Protein AF-A0A1Q8ARY2-F1 (afdb_monomer_lite)

Sequence (164 aa):
MALVIEGGSDVDHRIEMFEGSRIELAAIRGAQRVDGVRVIGRSQSLVLRPDAESYAFRYRVVQPPGRDHRCPIWLPAVPTDGRSKAVRLEVDLPAATTPGASMPAFTWTGARGAATLGHLPAVVLVPYTPEGDARAWGIDAMMDAFAIAVFVGATVVWTWRARR

Foldseek 3Di:
DKKKKFDDAWWKWKWFADVVKDKAWDDKFQWDFPDDFDDDPRITITIIGGNDRMMMTDMDMDDDPPCPQKDKDIDTPDDLPVPDDWIKIKDADDPQKDWDAWVVGFDDDGRMTIDTGSHDDRIIMIGMDGHPDDDDDDPVVVVVVVVVVVVVVVVVVVVVVVVD

Structure (mmCIF, N/CA/C/O backbone):
data_AF-A0A1Q8ARY2-F1
#
_entry.id   AF-A0A1Q8ARY2-F1
#
loop_
_atom_site.group_PDB
_atom_site.id
_atom_site.type_symbol
_atom_site.label_atom_id
_atom_site.label_alt_id
_atom_site.label_comp_id
_atom_site.label_asym_id
_atom_site.label_entity_id
_atom_site.label_seq_id
_atom_site.pdbx_PDB_ins_code
_atom_site.Cartn_x
_atom_site.Cartn_y
_atom_site.Cartn_z
_atom_site.occupancy
_atom_site.B_iso_or_equiv
_atom_site.auth_seq_id
_atom_site.auth_comp_id
_atom_site.auth_asym_id
_atom_site.auth_atom_id
_atom_site.pdbx_PDB_model_num
ATOM 1 N N . MET A 1 1 ? 4.802 -7.062 2.478 1.00 56.12 1 MET A N 1
ATOM 2 C CA . MET A 1 1 ? 4.733 -5.714 3.083 1.00 56.12 1 MET A CA 1
ATOM 3 C C . MET A 1 1 ? 3.852 -5.752 4.318 1.00 56.12 1 MET A C 1
ATOM 5 O O . MET A 1 1 ? 3.035 -6.666 4.405 1.00 56.12 1 MET A O 1
ATOM 9 N N . ALA A 1 2 ? 4.003 -4.801 5.240 1.00 57.44 2 ALA A N 1
ATOM 10 C CA . ALA A 1 2 ? 3.089 -4.567 6.359 1.00 57.44 2 ALA A CA 1
ATOM 11 C C . ALA A 1 2 ? 2.530 -3.135 6.279 1.00 57.44 2 ALA A C 1
ATOM 13 O O . ALA A 1 2 ? 3.242 -2.263 5.794 1.00 57.44 2 ALA A O 1
ATOM 14 N N . LEU A 1 3 ? 1.289 -2.919 6.720 1.00 55.66 3 LEU A N 1
ATOM 15 C CA . LEU A 1 3 ? 0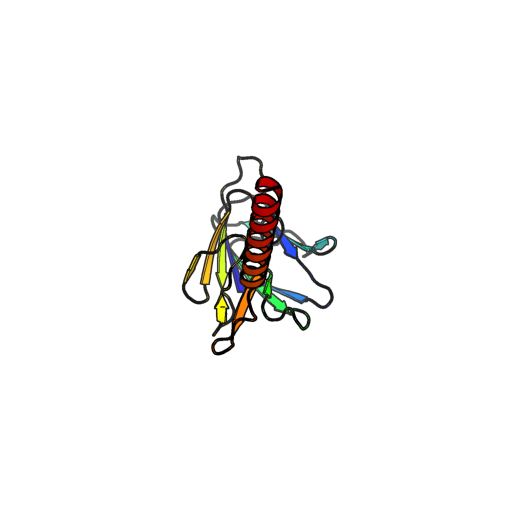.687 -1.601 6.938 1.00 55.66 3 LEU A CA 1
ATOM 16 C C . LEU A 1 3 ? 0.212 -1.501 8.384 1.00 55.66 3 LEU A C 1
ATOM 18 O O . LEU A 1 3 ? -0.442 -2.440 8.826 1.00 55.66 3 LEU A O 1
ATOM 22 N N . VAL A 1 4 ? 0.512 -0.398 9.079 1.00 63.66 4 VAL A N 1
ATOM 23 C CA . VAL A 1 4 ? 0.018 -0.080 10.434 1.00 63.66 4 VAL A CA 1
ATOM 24 C C . VAL A 1 4 ? -0.916 1.130 10.374 1.00 63.66 4 VAL A C 1
ATOM 26 O O . VAL A 1 4 ? -0.591 2.060 9.645 1.00 63.66 4 VAL A O 1
ATOM 29 N N . ILE A 1 5 ? -2.042 1.118 11.098 1.00 58.03 5 ILE A N 1
ATOM 30 C CA . ILE A 1 5 ? -3.042 2.206 11.155 1.00 58.03 5 ILE A CA 1
ATOM 31 C C . ILE A 1 5 ? -3.500 2.435 12.599 1.00 58.03 5 ILE A C 1
ATOM 33 O O . ILE A 1 5 ? -3.729 1.468 13.322 1.00 58.03 5 ILE A O 1
ATOM 37 N N . GLU A 1 6 ? -3.681 3.702 12.990 1.00 52.16 6 GLU A N 1
ATOM 38 C CA . GLU A 1 6 ? -4.098 4.141 14.330 1.00 52.16 6 GLU A CA 1
ATOM 39 C C . GLU A 1 6 ? -5.490 4.812 14.339 1.00 52.16 6 GLU A C 1
ATOM 41 O O . GLU A 1 6 ? -5.710 5.788 13.625 1.00 52.16 6 GLU A O 1
ATOM 46 N N . GLY A 1 7 ? -6.407 4.312 15.183 1.00 51.91 7 GLY A N 1
ATOM 47 C CA . GLY A 1 7 ? -7.724 4.889 15.501 1.00 51.91 7 GLY A CA 1
ATOM 48 C C . GLY A 1 7 ? -8.831 4.732 14.440 1.00 51.91 7 GLY A C 1
ATOM 49 O O . GLY A 1 7 ? -8.809 5.404 13.415 1.00 51.91 7 GLY A O 1
ATOM 50 N N . GLY A 1 8 ? -9.876 3.938 14.722 1.00 53.44 8 GLY A N 1
ATOM 51 C CA . GLY A 1 8 ? -11.106 3.922 13.910 1.00 53.44 8 GLY A CA 1
ATOM 52 C C . GLY A 1 8 ? -12.187 2.931 14.369 1.00 53.44 8 GLY A C 1
ATOM 53 O O . GLY A 1 8 ? -11.880 1.904 14.964 1.00 53.44 8 GLY A O 1
ATOM 54 N N . SER A 1 9 ? -13.456 3.236 14.071 1.00 68.06 9 SER A N 1
ATOM 55 C CA . SER A 1 9 ? -14.498 2.227 13.792 1.00 68.06 9 SER A CA 1
ATOM 56 C C . SER A 1 9 ? -14.215 1.557 12.438 1.00 68.06 9 SER A C 1
ATOM 58 O O . SER A 1 9 ? -13.320 2.030 11.748 1.00 68.06 9 SER A O 1
ATOM 60 N N . ASP A 1 10 ? -14.941 0.496 12.053 1.00 73.31 10 ASP A N 1
ATOM 61 C CA . ASP A 1 10 ? -14.744 -0.275 10.804 1.00 73.31 10 ASP A CA 1
ATOM 62 C C . ASP A 1 10 ? -14.127 0.543 9.660 1.00 73.31 10 ASP A C 1
ATOM 64 O O . ASP A 1 10 ? -14.752 1.449 9.107 1.00 73.31 10 ASP A O 1
ATOM 68 N N . VAL A 1 11 ? -12.878 0.225 9.328 1.00 77.69 11 VAL A N 1
ATOM 69 C CA . VAL A 1 11 ? -12.074 0.950 8.349 1.00 77.69 11 VAL A CA 1
ATOM 70 C C . VAL A 1 11 ? -12.066 0.151 7.054 1.00 77.69 11 VAL A C 1
ATOM 72 O O . VAL A 1 11 ? -11.499 -0.943 6.982 1.00 77.69 11 VAL A O 1
ATOM 75 N N . ASP A 1 12 ? -12.699 0.692 6.017 1.00 83.06 12 ASP A N 1
ATOM 76 C CA . ASP A 1 12 ? -12.560 0.171 4.659 1.00 83.06 12 ASP A CA 1
ATOM 77 C C . ASP A 1 12 ? -11.175 0.532 4.129 1.00 83.06 12 ASP A C 1
ATOM 79 O O . ASP A 1 12 ? -10.769 1.682 4.205 1.00 83.06 12 ASP A O 1
ATOM 83 N N . HIS A 1 13 ? -10.448 -0.436 3.591 1.00 84.69 13 HIS A N 1
ATOM 84 C CA . HIS A 1 13 ? -9.166 -0.226 2.939 1.00 84.69 13 HIS A CA 1
ATOM 85 C C . HIS A 1 13 ? -9.313 -0.475 1.458 1.00 84.69 13 HIS A C 1
ATOM 87 O O . HIS A 1 13 ? -9.923 -1.463 1.059 1.00 84.69 13 HIS A O 1
ATOM 93 N N . ARG A 1 14 ? -8.688 0.369 0.644 1.00 86.69 14 ARG A N 1
ATOM 94 C CA . ARG A 1 14 ? -8.685 0.278 -0.807 1.00 86.69 14 ARG A CA 1
ATOM 95 C C . ARG A 1 14 ? -7.284 0.093 -1.344 1.00 86.69 14 ARG A C 1
ATOM 97 O O . ARG A 1 14 ? -6.347 0.752 -0.910 1.00 86.69 14 ARG A O 1
ATOM 104 N N . ILE A 1 15 ? -7.158 -0.810 -2.302 1.00 85.81 15 ILE A N 1
ATOM 105 C CA . ILE A 1 15 ? -5.941 -1.008 -3.084 1.00 85.81 15 ILE A CA 1
ATOM 106 C C . ILE A 1 15 ? -6.324 -1.144 -4.551 1.00 85.81 15 ILE A C 1
ATOM 108 O O . ILE A 1 15 ? -7.348 -1.751 -4.875 1.00 85.81 15 ILE A O 1
ATOM 112 N N . GLU A 1 16 ? -5.528 -0.570 -5.444 1.00 84.69 16 GLU A N 1
ATOM 113 C CA . GLU A 1 16 ? -5.759 -0.715 -6.879 1.00 84.69 16 GLU A CA 1
ATOM 114 C C . GLU A 1 16 ? -5.260 -2.070 -7.389 1.00 84.69 16 GLU A C 1
ATOM 116 O O . GLU A 1 16 ? -4.165 -2.527 -7.057 1.00 84.69 16 GLU A O 1
ATOM 121 N N . MET A 1 17 ? -6.086 -2.685 -8.229 1.00 83.38 17 MET A N 1
ATOM 122 C CA . MET A 1 17 ? -5.819 -3.907 -8.967 1.00 83.38 17 MET A CA 1
ATOM 123 C C . MET A 1 17 ? -5.644 -3.585 -10.446 1.00 83.38 17 MET A C 1
ATOM 125 O O . MET A 1 17 ? -6.493 -2.954 -11.080 1.00 83.38 17 MET A O 1
ATOM 129 N N . PHE A 1 18 ? -4.566 -4.104 -11.018 1.00 80.25 18 PHE A N 1
ATOM 130 C CA . PHE A 1 18 ? -4.374 -4.154 -12.462 1.00 80.25 18 PHE A CA 1
ATOM 131 C C . PHE A 1 18 ? -4.764 -5.527 -12.992 1.00 80.25 18 PHE A C 1
ATOM 133 O O . PHE A 1 18 ? -4.769 -6.522 -12.261 1.00 80.25 18 PHE A O 1
ATOM 140 N N . GLU A 1 19 ? -5.081 -5.583 -14.277 1.00 81.19 19 GLU A N 1
ATOM 141 C CA . GLU A 1 19 ? -5.281 -6.853 -14.961 1.00 81.19 19 GLU A CA 1
ATOM 142 C C . GLU A 1 19 ? -4.027 -7.729 -14.802 1.00 81.19 19 GLU A C 1
ATOM 144 O O . GLU A 1 19 ? -2.901 -7.244 -14.913 1.00 81.19 19 GLU A O 1
ATOM 149 N N . GLY A 1 20 ? -4.224 -8.997 -14.435 1.00 80.94 20 GLY A N 1
ATOM 150 C CA . GLY A 1 20 ? -3.133 -9.925 -14.123 1.00 80.94 20 GLY A CA 1
ATOM 151 C C . GLY A 1 20 ? -2.461 -9.734 -12.755 1.00 80.94 20 GLY A C 1
ATOM 152 O O . GLY A 1 20 ? -1.599 -10.535 -12.403 1.00 80.94 20 GLY A O 1
ATOM 153 N N . SER A 1 21 ? -2.849 -8.729 -11.958 1.00 84.44 21 SER A N 1
ATOM 154 C CA . SER A 1 21 ? -2.338 -8.589 -10.589 1.00 84.44 21 SER A CA 1
ATOM 155 C C . SER A 1 21 ? -3.053 -9.519 -9.608 1.00 84.44 21 SER A C 1
ATOM 157 O O . SER A 1 21 ? -4.242 -9.816 -9.745 1.00 84.44 21 SER A O 1
ATOM 159 N N . ARG A 1 22 ? -2.327 -9.963 -8.580 1.00 87.06 22 ARG A N 1
ATOM 160 C CA . ARG A 1 22 ? -2.864 -10.779 -7.486 1.00 87.06 22 ARG A CA 1
ATOM 161 C C . ARG A 1 22 ? -2.413 -10.212 -6.151 1.00 87.06 22 ARG A C 1
ATOM 163 O O . ARG A 1 22 ? -1.228 -9.948 -5.963 1.00 87.06 22 ARG A O 1
ATOM 170 N N . ILE A 1 23 ? -3.350 -10.045 -5.223 1.00 86.88 23 ILE A N 1
ATOM 171 C CA . ILE A 1 23 ? -3.081 -9.546 -3.872 1.00 86.88 23 ILE A CA 1
ATOM 172 C C . ILE A 1 23 ? -3.568 -10.581 -2.870 1.00 86.88 23 ILE A C 1
ATOM 174 O O . ILE A 1 23 ? -4.706 -11.040 -2.940 1.00 86.88 23 ILE A O 1
ATOM 178 N N . GLU A 1 24 ? -2.690 -10.954 -1.947 1.00 87.06 24 GLU A N 1
ATOM 179 C CA . GLU A 1 24 ? -2.959 -11.965 -0.932 1.00 87.06 24 GLU A CA 1
ATOM 180 C C . GLU A 1 24 ? -2.700 -11.390 0.450 1.00 87.06 24 GLU A C 1
ATOM 182 O O . GLU A 1 24 ? -1.591 -10.948 0.761 1.00 87.06 24 GLU A O 1
ATOM 187 N N . LEU A 1 25 ? -3.728 -11.406 1.293 1.00 86.19 25 LEU A N 1
ATOM 188 C CA . LEU A 1 25 ? -3.601 -11.042 2.694 1.00 86.19 25 LEU A CA 1
ATOM 189 C C . LEU A 1 25 ? -2.936 -12.195 3.455 1.00 86.19 25 LEU A C 1
ATOM 191 O O . LEU A 1 25 ? -3.425 -13.320 3.429 1.00 86.19 25 LEU A O 1
ATOM 195 N N . ALA A 1 26 ? -1.824 -11.911 4.125 1.00 86.50 26 ALA A N 1
ATOM 196 C CA . ALA A 1 26 ? -0.993 -12.905 4.799 1.00 86.50 26 ALA A CA 1
ATOM 197 C C . ALA A 1 26 ? -1.225 -12.953 6.316 1.00 86.50 26 ALA A C 1
ATOM 199 O O . ALA A 1 26 ? -1.187 -14.027 6.906 1.00 86.50 26 ALA A O 1
ATOM 200 N N . ALA A 1 27 ? -1.431 -11.802 6.965 1.00 87.06 27 ALA A N 1
ATOM 201 C CA . ALA A 1 27 ? -1.690 -11.734 8.405 1.00 87.06 27 ALA A CA 1
ATOM 202 C C . ALA A 1 27 ? -2.389 -10.425 8.785 1.00 87.06 27 ALA A C 1
ATOM 204 O O . ALA A 1 27 ? -2.145 -9.404 8.149 1.00 87.06 27 ALA A O 1
ATOM 205 N N . ILE A 1 28 ? -3.181 -10.441 9.858 1.00 88.69 28 ILE A N 1
ATOM 206 C CA . ILE A 1 28 ? -3.714 -9.247 10.531 1.00 88.69 28 ILE A CA 1
ATOM 207 C C . ILE A 1 28 ? -3.352 -9.346 12.021 1.00 88.69 28 ILE A C 1
ATOM 209 O O . ILE A 1 28 ? -3.337 -10.438 12.587 1.00 88.69 28 ILE A O 1
ATOM 213 N N . ARG A 1 29 ? -3.037 -8.217 12.654 1.00 88.81 29 ARG A N 1
ATOM 214 C CA . ARG A 1 29 ? -2.757 -8.073 14.086 1.00 88.81 29 ARG A CA 1
ATOM 215 C C . ARG A 1 29 ? -3.450 -6.814 14.603 1.00 88.81 29 ARG A C 1
ATOM 217 O O . ARG A 1 29 ? -3.279 -5.760 14.009 1.00 88.81 29 ARG A O 1
ATOM 224 N N . GLY A 1 30 ? -4.164 -6.908 15.724 1.00 85.38 30 GLY A N 1
ATOM 225 C CA . GLY A 1 30 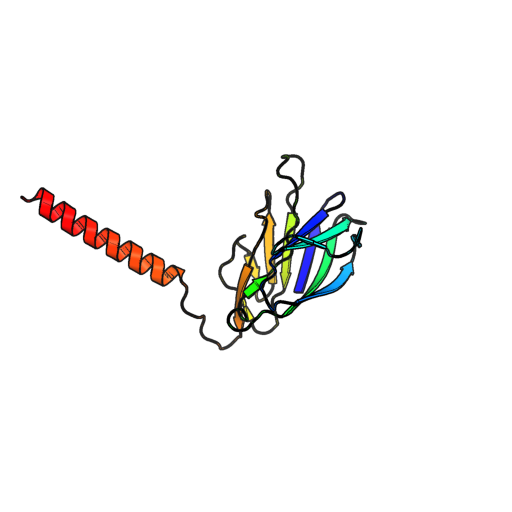? -4.827 -5.755 16.356 1.00 85.38 30 GLY A CA 1
ATOM 226 C C . GLY A 1 30 ? -6.127 -5.306 15.678 1.00 85.38 30 GLY A C 1
ATOM 227 O O . GLY A 1 30 ? -6.654 -4.256 16.025 1.00 85.38 30 GLY A O 1
ATOM 228 N N . ALA A 1 31 ? -6.639 -6.077 14.715 1.00 87.25 31 ALA A N 1
ATOM 229 C CA . ALA A 1 31 ? -7.926 -5.844 14.071 1.00 87.25 31 ALA A CA 1
ATOM 230 C C . ALA A 1 31 ? -8.568 -7.165 13.633 1.00 87.25 31 ALA A C 1
ATOM 232 O O . ALA A 1 31 ? -7.866 -8.128 13.307 1.00 87.25 31 ALA A O 1
ATOM 233 N N . GLN A 1 32 ? -9.894 -7.176 13.539 1.00 87.69 32 GLN A N 1
ATOM 234 C CA . GLN A 1 32 ? -10.668 -8.255 12.939 1.00 87.69 32 GLN A CA 1
ATOM 235 C C . GLN A 1 32 ? -11.105 -7.883 11.534 1.00 87.69 32 GLN A C 1
ATOM 237 O O . GLN A 1 32 ? -11.476 -6.749 11.240 1.00 87.69 32 GLN A O 1
ATOM 242 N N . ARG A 1 33 ? -11.095 -8.869 10.644 1.00 87.69 33 ARG A N 1
ATOM 243 C CA . ARG A 1 33 ? -11.686 -8.714 9.321 1.00 87.69 33 ARG A CA 1
ATOM 244 C C . ARG A 1 33 ? -13.204 -8.819 9.450 1.00 87.69 33 ARG A C 1
ATOM 246 O O . ARG A 1 33 ? -13.697 -9.840 9.914 1.00 87.69 33 ARG A O 1
ATOM 253 N N . VAL A 1 34 ? -13.917 -7.777 9.023 1.00 83.94 34 VAL A N 1
ATOM 254 C CA . VAL A 1 34 ? -15.385 -7.711 9.131 1.00 83.94 34 VAL A CA 1
ATOM 255 C C . VAL A 1 34 ? -16.057 -8.603 8.087 1.00 83.94 34 VAL A C 1
ATOM 257 O O . VAL A 1 34 ? -17.037 -9.264 8.397 1.00 83.94 34 VAL A O 1
ATOM 260 N N . ASP A 1 35 ? -15.497 -8.664 6.873 1.00 80.44 35 ASP A N 1
ATOM 261 C CA . ASP A 1 35 ? -16.089 -9.353 5.720 1.00 80.44 35 ASP A CA 1
ATOM 262 C C . ASP A 1 35 ? -15.038 -9.881 4.736 1.00 80.44 35 ASP A C 1
ATOM 264 O O . ASP A 1 35 ? -13.845 -9.615 4.866 1.00 80.44 35 ASP A O 1
ATOM 268 N N . GLY A 1 36 ? -15.480 -10.618 3.710 1.00 82.00 36 GLY A N 1
ATOM 269 C CA . GLY A 1 36 ? -14.720 -10.910 2.486 1.00 82.00 36 GLY A CA 1
ATOM 270 C C . GLY A 1 36 ? -13.920 -9.729 1.925 1.00 82.00 36 GLY A C 1
ATOM 271 O O . GLY A 1 36 ? -14.389 -8.595 1.955 1.00 82.00 36 GLY A O 1
ATOM 272 N N . VAL A 1 37 ? -12.747 -9.995 1.331 1.00 84.50 37 VAL A N 1
ATOM 273 C CA . VAL A 1 37 ? -12.137 -9.014 0.417 1.00 84.50 37 VAL A CA 1
ATOM 274 C C . VAL A 1 37 ? -13.054 -8.898 -0.798 1.00 84.50 37 VAL A C 1
ATOM 276 O O . VAL A 1 37 ? -13.328 -9.899 -1.460 1.00 84.50 37 VAL A O 1
ATOM 279 N N . ARG A 1 38 ? -13.550 -7.692 -1.077 1.00 87.06 38 ARG A N 1
ATOM 280 C CA . ARG A 1 38 ? -14.494 -7.432 -2.174 1.00 87.06 38 ARG A CA 1
ATOM 281 C C . ARG A 1 38 ? -13.786 -6.743 -3.327 1.00 87.06 38 ARG A C 1
ATOM 283 O O . ARG A 1 38 ? -12.977 -5.852 -3.101 1.00 87.06 38 ARG A O 1
ATOM 290 N N . VAL A 1 39 ? -14.120 -7.106 -4.559 1.00 84.56 39 VAL A N 1
ATOM 291 C CA . VAL A 1 39 ? -13.653 -6.386 -5.752 1.00 84.56 39 VAL A CA 1
ATOM 292 C C . VAL A 1 39 ? -14.683 -5.317 -6.107 1.00 84.56 39 VAL A C 1
ATOM 294 O O . VAL A 1 39 ? -15.866 -5.619 -6.234 1.00 84.56 39 VAL A O 1
ATOM 297 N N . ILE A 1 40 ? -14.243 -4.069 -6.256 1.00 80.50 40 ILE A N 1
ATOM 298 C CA . ILE A 1 40 ? -15.075 -2.932 -6.662 1.00 80.50 40 ILE A CA 1
ATOM 299 C C . ILE A 1 40 ? -14.390 -2.235 -7.835 1.00 80.50 40 ILE A C 1
ATOM 301 O O . ILE A 1 40 ? -13.423 -1.487 -7.658 1.00 80.50 40 ILE A O 1
ATOM 305 N N . GLY A 1 41 ? -14.880 -2.500 -9.047 1.00 84.06 41 GLY A N 1
ATOM 306 C CA . GLY A 1 41 ? -14.254 -2.024 -10.279 1.00 84.06 41 GLY A CA 1
ATOM 307 C C . GLY A 1 41 ? -12.797 -2.485 -10.369 1.00 84.06 41 GLY A C 1
ATOM 308 O O . GLY A 1 41 ? -12.520 -3.680 -10.354 1.00 84.06 41 GLY A O 1
ATOM 309 N N . ARG A 1 42 ? -11.867 -1.526 -10.417 1.00 82.69 42 ARG A N 1
ATOM 310 C CA . ARG A 1 42 ? -10.411 -1.764 -10.448 1.00 82.69 42 ARG A CA 1
ATOM 311 C C . ARG A 1 42 ? -9.759 -1.776 -9.061 1.00 82.69 42 ARG A C 1
ATOM 313 O O . ARG A 1 42 ? -8.547 -1.666 -8.964 1.00 82.69 42 ARG A O 1
ATOM 320 N N . SER A 1 43 ? -10.530 -1.852 -7.980 1.00 83.50 43 SER A N 1
ATOM 321 C CA . SER A 1 43 ? -10.000 -1.842 -6.611 1.00 83.50 43 SER A CA 1
ATOM 322 C C . SER A 1 43 ? -10.431 -3.075 -5.828 1.00 83.50 43 SER A C 1
ATOM 324 O O . SER A 1 43 ? -11.476 -3.661 -6.113 1.00 83.50 43 SER A O 1
ATOM 326 N N . GLN A 1 44 ? -9.654 -3.455 -4.817 1.00 87.75 44 GLN A N 1
ATOM 327 C CA . GLN A 1 44 ? -10.128 -4.330 -3.748 1.00 87.75 44 GLN A CA 1
ATOM 328 C C . GLN A 1 44 ? -10.468 -3.512 -2.503 1.00 87.75 44 GLN A C 1
ATOM 330 O O . GLN A 1 44 ? -9.851 -2.485 -2.238 1.00 87.75 44 GLN A O 1
ATOM 335 N N . SER A 1 45 ? -11.464 -3.987 -1.761 1.00 87.69 45 SER A N 1
ATOM 336 C CA . SER A 1 45 ? -11.946 -3.462 -0.487 1.00 87.69 45 SER A CA 1
ATOM 337 C C . SER A 1 45 ? -11.702 -4.491 0.605 1.00 87.69 45 SER A C 1
ATOM 339 O O . SER A 1 45 ? -12.124 -5.644 0.473 1.00 87.69 45 SER A O 1
ATOM 341 N N . LEU A 1 46 ? -11.035 -4.072 1.675 1.00 88.94 46 LEU A N 1
ATOM 342 C CA . LEU A 1 46 ? -10.801 -4.860 2.879 1.00 88.94 46 LEU A CA 1
ATOM 343 C C . LEU A 1 46 ? -11.285 -4.053 4.081 1.00 88.94 46 LEU A C 1
ATOM 345 O O . LEU A 1 46 ? -10.680 -3.051 4.442 1.00 88.94 46 LEU A O 1
ATOM 349 N N . VAL A 1 47 ? -12.359 -4.507 4.721 1.00 87.75 47 VAL A N 1
ATOM 350 C CA . VAL A 1 47 ? -12.891 -3.840 5.912 1.00 87.75 47 VAL A CA 1
ATOM 351 C C . VAL A 1 47 ? -12.298 -4.481 7.160 1.00 87.75 47 VAL A C 1
ATOM 353 O O . VAL A 1 47 ? -12.477 -5.682 7.393 1.00 87.75 47 VAL A O 1
ATOM 356 N N . LEU A 1 48 ? -11.584 -3.682 7.950 1.00 87.31 48 LEU A N 1
ATOM 357 C CA . LEU A 1 48 ? -10.986 -4.095 9.216 1.00 87.31 48 LEU A CA 1
ATOM 358 C C . LEU A 1 48 ? -11.611 -3.314 10.366 1.00 87.31 48 LEU A C 1
ATOM 360 O O . LEU A 1 48 ? -11.694 -2.091 10.317 1.00 87.31 48 LEU A O 1
ATOM 364 N N . ARG A 1 49 ? -12.013 -4.024 11.415 1.00 85.75 49 ARG A N 1
ATOM 365 C CA . ARG A 1 49 ? -12.445 -3.462 12.690 1.00 85.75 49 ARG A CA 1
ATOM 366 C C . ARG A 1 49 ? -11.261 -3.479 13.653 1.00 85.75 49 ARG A C 1
ATOM 368 O O . ARG A 1 49 ? -10.810 -4.572 13.988 1.00 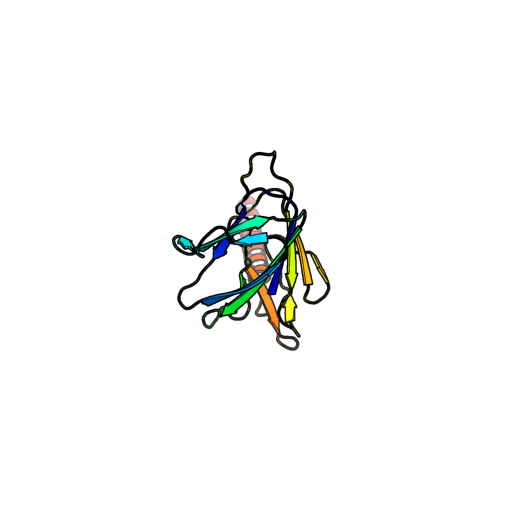85.75 49 ARG A O 1
ATOM 375 N N . PRO A 1 50 ? -10.728 -2.324 14.070 1.00 83.38 50 PRO A N 1
ATOM 376 C CA . PRO A 1 50 ? -9.643 -2.279 15.044 1.00 83.38 50 PRO A CA 1
ATOM 377 C C . PRO A 1 50 ? -10.096 -2.822 16.405 1.00 83.38 50 PRO A C 1
ATOM 379 O O . PRO A 1 50 ? -11.145 -2.426 16.907 1.00 83.38 50 PRO A O 1
ATOM 382 N N . ASP A 1 51 ? -9.284 -3.688 17.009 1.00 82.75 51 ASP A N 1
ATOM 383 C CA . ASP A 1 51 ? -9.467 -4.175 18.387 1.00 82.75 51 ASP A CA 1
ATOM 384 C C . ASP A 1 51 ? -8.600 -3.385 19.388 1.00 82.75 51 ASP A C 1
ATOM 386 O O . ASP A 1 51 ? -8.702 -3.566 20.600 1.00 82.75 51 ASP A O 1
ATOM 390 N N . ALA A 1 52 ? -7.705 -2.538 18.877 1.00 74.88 52 ALA A N 1
ATOM 391 C CA . ALA A 1 52 ? -6.739 -1.750 19.630 1.00 74.88 52 ALA A CA 1
ATOM 392 C C . ALA A 1 52 ? -6.561 -0.358 19.001 1.00 74.88 52 ALA A C 1
ATOM 394 O O . ALA A 1 52 ? -7.068 -0.079 17.913 1.00 74.88 52 ALA A O 1
ATOM 395 N N . GLU A 1 53 ? -5.807 0.517 19.677 1.00 72.25 53 GLU A N 1
ATOM 396 C CA . GLU A 1 53 ? -5.499 1.860 19.165 1.00 72.25 53 GLU A CA 1
ATOM 397 C C . GLU A 1 53 ? -4.741 1.830 17.840 1.00 72.25 53 GLU A C 1
ATOM 399 O O . GLU A 1 53 ? -4.939 2.726 17.026 1.00 72.25 53 GLU A O 1
ATOM 404 N N . SER A 1 54 ? -3.928 0.795 17.609 1.00 73.75 54 SER A N 1
ATOM 405 C CA . SER A 1 54 ? -3.258 0.531 16.339 1.00 73.75 54 SER A CA 1
ATOM 406 C C . SER A 1 54 ? -3.459 -0.912 15.888 1.00 73.75 54 SER A C 1
ATOM 408 O O . SER A 1 54 ? -3.572 -1.832 16.701 1.00 73.75 54 SER A O 1
ATOM 410 N N . TYR A 1 55 ? -3.458 -1.129 14.578 1.00 80.62 55 TYR A N 1
ATOM 411 C CA . TYR A 1 55 ? -3.455 -2.462 13.986 1.00 80.62 55 TYR A CA 1
ATOM 412 C C . TYR A 1 55 ? -2.503 -2.529 12.811 1.00 80.62 55 TYR A C 1
ATOM 414 O O . TYR A 1 55 ? -2.191 -1.515 12.197 1.00 80.62 55 TYR A O 1
ATOM 422 N N . ALA A 1 56 ? -2.057 -3.741 12.495 1.00 81.88 56 ALA A N 1
ATOM 423 C CA . ALA A 1 56 ? -1.174 -4.007 11.382 1.00 81.88 56 ALA A CA 1
ATOM 424 C C . ALA A 1 56 ? -1.677 -5.165 10.525 1.00 81.88 56 ALA A C 1
ATOM 426 O O . ALA A 1 56 ? -2.170 -6.161 11.051 1.00 81.88 56 ALA A O 1
ATOM 427 N N . PHE A 1 57 ? -1.475 -5.110 9.213 1.00 84.38 57 PHE A N 1
ATOM 428 C CA . PHE A 1 57 ? -1.692 -6.270 8.353 1.00 84.38 57 PHE A CA 1
ATOM 429 C C . PHE A 1 57 ? -0.602 -6.426 7.304 1.00 84.38 57 PHE A C 1
ATOM 431 O O . PHE A 1 57 ? -0.008 -5.460 6.833 1.00 84.38 57 PHE A O 1
ATOM 438 N N . ARG A 1 58 ? -0.317 -7.681 6.956 1.00 84.75 58 ARG A N 1
ATOM 439 C CA . ARG A 1 58 ? 0.682 -8.071 5.966 1.00 84.75 58 ARG A CA 1
ATOM 440 C C . ARG A 1 58 ? 0.017 -8.619 4.728 1.00 84.75 58 ARG A C 1
ATOM 442 O O . ARG A 1 58 ? -0.927 -9.395 4.828 1.00 84.75 58 ARG A O 1
ATOM 449 N N . TYR A 1 59 ? 0.564 -8.272 3.575 1.00 86.69 59 TYR A N 1
ATOM 450 C CA . TYR A 1 59 ? 0.080 -8.743 2.286 1.00 86.69 59 TYR A CA 1
ATOM 451 C C . TYR A 1 59 ? 1.229 -8.959 1.299 1.00 86.69 59 TYR A C 1
ATOM 453 O O . TYR A 1 59 ? 2.341 -8.428 1.457 1.00 86.69 59 TYR A O 1
ATOM 461 N N . ARG A 1 60 ? 0.940 -9.781 0.292 1.00 86.00 60 ARG A N 1
ATOM 462 C CA . ARG A 1 60 ? 1.776 -10.058 -0.872 1.00 86.00 60 ARG A CA 1
ATOM 463 C C . ARG A 1 60 ? 1.069 -9.534 -2.114 1.00 86.00 60 ARG A C 1
ATOM 465 O O . ARG A 1 60 ? -0.148 -9.647 -2.225 1.00 86.00 60 ARG A O 1
ATOM 472 N N . VAL A 1 61 ? 1.846 -8.982 -3.035 1.00 85.19 61 VAL A N 1
ATOM 473 C CA . VAL A 1 61 ? 1.365 -8.487 -4.322 1.00 85.19 61 VAL A CA 1
ATOM 474 C C . VAL A 1 61 ? 2.187 -9.146 -5.416 1.00 85.19 61 VAL A C 1
ATOM 476 O O . VAL A 1 61 ? 3.411 -9.186 -5.327 1.00 85.19 61 VAL A O 1
ATOM 479 N N . VAL A 1 62 ? 1.509 -9.641 -6.441 1.00 86.75 62 VAL A N 1
ATOM 480 C CA . VAL A 1 62 ? 2.096 -10.016 -7.725 1.00 86.75 62 VAL A CA 1
ATOM 481 C C . VAL A 1 62 ? 1.608 -8.986 -8.735 1.00 86.75 62 VAL A C 1
ATOM 483 O O . VAL A 1 62 ? 0.397 -8.825 -8.907 1.00 86.75 62 VAL A O 1
ATOM 486 N N . GLN A 1 63 ? 2.536 -8.244 -9.336 1.00 82.00 63 GLN A N 1
ATOM 487 C CA . GLN A 1 63 ? 2.242 -7.278 -10.395 1.00 82.00 63 GLN A CA 1
ATOM 488 C C . GLN A 1 63 ? 2.398 -7.938 -11.771 1.00 82.00 63 GLN A C 1
ATOM 490 O O . GLN A 1 63 ? 3.160 -8.897 -11.902 1.00 82.00 63 GLN A O 1
ATOM 495 N N . PRO A 1 64 ? 1.668 -7.459 -12.791 1.00 83.69 64 PRO A N 1
ATOM 496 C CA . PRO A 1 64 ? 1.910 -7.868 -14.165 1.00 83.69 64 PRO A CA 1
ATOM 497 C C . PRO A 1 64 ? 3.263 -7.327 -14.673 1.00 83.69 64 PRO A C 1
ATOM 499 O O . PRO A 1 64 ? 3.736 -6.300 -14.166 1.00 83.69 64 PRO A O 1
ATOM 502 N N . PRO A 1 65 ? 3.838 -7.950 -15.721 1.00 78.94 65 PRO A N 1
ATOM 503 C CA . PRO A 1 65 ? 5.096 -7.512 -16.319 1.00 78.94 65 PRO A CA 1
ATOM 504 C C . PRO A 1 65 ? 5.102 -6.020 -16.675 1.00 78.94 65 PRO A C 1
ATOM 506 O O . PRO A 1 65 ? 4.113 -5.481 -17.177 1.00 78.94 65 PRO A O 1
ATOM 509 N N . GLY A 1 66 ? 6.224 -5.344 -16.420 1.00 78.56 66 GLY A N 1
ATOM 510 C CA . GLY A 1 66 ? 6.385 -3.907 -16.684 1.00 78.56 66 GLY A CA 1
ATOM 511 C C . GLY A 1 66 ? 5.852 -3.005 -15.565 1.00 78.56 66 GLY A C 1
ATOM 512 O O . GLY A 1 66 ? 5.992 -1.782 -15.631 1.00 78.56 66 GLY A O 1
ATOM 513 N N . ARG A 1 67 ? 5.278 -3.589 -14.505 1.00 75.88 67 ARG A N 1
ATOM 514 C CA . ARG A 1 67 ? 4.910 -2.900 -13.254 1.00 75.88 67 ARG A CA 1
ATOM 515 C C . ARG A 1 67 ? 5.617 -3.474 -12.031 1.00 75.88 67 ARG A C 1
ATOM 517 O O . ARG A 1 67 ? 5.300 -3.103 -10.905 1.00 75.88 67 ARG A O 1
ATOM 524 N N . ASP A 1 68 ? 6.639 -4.285 -12.262 1.00 75.62 68 ASP A N 1
ATOM 525 C CA . ASP A 1 68 ? 7.429 -4.993 -11.248 1.00 75.62 68 ASP A CA 1
ATOM 526 C C . ASP A 1 68 ? 8.223 -4.051 -10.325 1.00 75.62 68 ASP A C 1
ATOM 528 O O . ASP A 1 68 ? 8.760 -4.463 -9.304 1.00 75.62 68 ASP A O 1
ATOM 532 N N . HIS A 1 69 ? 8.268 -2.764 -10.673 1.00 78.56 69 HIS A N 1
ATOM 533 C CA . HIS A 1 69 ? 8.917 -1.674 -9.944 1.00 78.56 69 HIS A CA 1
ATOM 534 C C . HIS A 1 69 ? 7.903 -0.731 -9.279 1.00 78.56 69 HIS A C 1
ATOM 536 O O . HIS A 1 69 ? 8.175 0.460 -9.090 1.00 78.56 69 HIS A O 1
ATOM 542 N N . ARG A 1 70 ? 6.676 -1.202 -9.030 1.00 79.38 70 ARG A N 1
ATOM 543 C CA . ARG A 1 70 ? 5.610 -0.459 -8.349 1.00 79.38 70 ARG A CA 1
ATOM 544 C C . ARG A 1 70 ? 5.008 -1.329 -7.262 1.00 79.38 70 ARG A C 1
ATOM 546 O O . ARG A 1 70 ? 4.640 -2.472 -7.506 1.00 79.38 70 ARG A O 1
ATOM 553 N N . CYS A 1 71 ? 4.847 -0.752 -6.080 1.00 78.75 71 CYS A N 1
ATOM 554 C CA . CYS A 1 71 ? 4.202 -1.422 -4.970 1.00 78.75 71 CYS A CA 1
ATOM 555 C C . CYS A 1 71 ? 2.881 -0.727 -4.628 1.00 78.75 71 CYS A C 1
ATOM 557 O O . CYS A 1 71 ? 2.912 0.425 -4.183 1.00 78.75 71 CYS A O 1
ATOM 559 N N . PRO A 1 72 ? 1.723 -1.372 -4.868 1.00 83.94 72 PRO A N 1
ATOM 560 C CA . PRO A 1 72 ? 0.441 -0.813 -4.472 1.00 83.94 72 PRO A CA 1
ATOM 561 C C . PRO A 1 72 ? 0.272 -0.942 -2.958 1.00 83.94 72 PRO A C 1
ATOM 563 O O . PRO A 1 72 ? 0.683 -1.938 -2.358 1.00 83.94 72 PRO A O 1
ATOM 566 N N . ILE A 1 73 ? -0.342 0.072 -2.356 1.00 83.38 73 ILE A N 1
ATOM 567 C CA . ILE A 1 73 ? -0.546 0.156 -0.912 1.00 83.38 73 ILE A CA 1
ATOM 568 C C . ILE A 1 73 ? -2.041 0.148 -0.614 1.00 83.38 73 ILE A C 1
ATOM 570 O O . ILE A 1 73 ? -2.821 0.809 -1.296 1.00 83.38 73 ILE A O 1
ATOM 574 N N . TRP A 1 74 ? -2.433 -0.603 0.414 1.00 83.44 74 TRP A N 1
ATOM 575 C CA . TRP A 1 74 ? -3.775 -0.512 0.973 1.00 83.44 74 TRP A CA 1
ATOM 576 C C . TRP A 1 74 ? -3.913 0.811 1.718 1.00 83.44 74 TRP A C 1
ATOM 578 O O . TRP A 1 74 ? -3.160 1.078 2.648 1.00 83.44 74 TRP A O 1
ATOM 588 N N . LEU A 1 75 ? -4.875 1.631 1.327 1.00 80.56 75 LEU A N 1
ATOM 589 C CA . LEU A 1 75 ? -5.161 2.895 1.984 1.00 80.56 75 LEU A CA 1
ATOM 590 C C . LEU A 1 75 ? -6.494 2.817 2.693 1.00 80.56 75 LEU A C 1
ATOM 592 O O . LEU A 1 75 ? -7.448 2.319 2.104 1.00 80.56 75 LEU A O 1
ATOM 596 N N . PRO A 1 76 ? -6.612 3.346 3.907 1.00 78.38 76 PRO A N 1
ATOM 597 C CA . PRO A 1 76 ? -7.909 3.446 4.538 1.00 78.38 76 PRO A CA 1
ATOM 598 C C . PRO A 1 76 ? -8.759 4.485 3.785 1.00 78.38 76 PRO A C 1
ATOM 600 O O . PRO A 1 76 ? -8.346 5.615 3.563 1.00 78.38 76 PRO A O 1
ATOM 603 N N . ALA A 1 77 ? -9.958 4.113 3.365 1.00 73.94 77 ALA A N 1
ATOM 604 C CA . ALA A 1 77 ? -10.974 5.005 2.833 1.00 73.94 77 ALA A CA 1
ATOM 605 C C . ALA A 1 77 ? -11.717 5.660 4.006 1.00 73.94 77 ALA A C 1
ATOM 607 O O . ALA A 1 77 ? -12.870 5.342 4.293 1.00 73.94 77 ALA A O 1
ATOM 608 N N . VAL A 1 78 ? -11.024 6.537 4.735 1.00 65.12 78 VAL A N 1
ATOM 609 C CA . VAL A 1 78 ? -11.625 7.282 5.848 1.00 65.12 78 VAL A CA 1
ATOM 610 C C . VAL A 1 78 ? -12.352 8.518 5.301 1.00 65.12 78 VAL A C 1
ATOM 612 O O . VAL A 1 78 ? -11.767 9.237 4.485 1.00 65.12 78 VAL A O 1
ATOM 615 N N . PRO A 1 79 ? -13.604 8.795 5.712 1.00 54.59 79 PRO A N 1
ATOM 616 C CA . PRO A 1 79 ? -14.323 9.991 5.286 1.00 54.59 79 PRO A CA 1
ATOM 617 C C . PRO A 1 79 ? -13.582 11.278 5.666 1.00 54.59 79 PRO A C 1
ATOM 619 O O . PRO A 1 79 ? -13.106 11.432 6.789 1.00 54.59 79 PRO A O 1
ATOM 622 N N . THR A 1 80 ? -13.543 12.250 4.754 1.00 53.44 80 THR A N 1
ATOM 623 C CA . THR A 1 80 ? -13.088 13.622 5.030 1.00 53.44 80 THR A CA 1
ATOM 624 C C . THR A 1 80 ? -14.176 14.408 5.762 1.00 53.44 80 THR A C 1
ATOM 626 O O . THR A 1 80 ? -14.711 15.384 5.243 1.00 53.44 80 THR A O 1
ATOM 629 N N . ASP A 1 81 ? -14.560 13.947 6.948 1.00 57.12 81 ASP A N 1
ATOM 630 C CA . ASP A 1 81 ? -15.621 14.549 7.765 1.00 57.12 81 ASP A CA 1
ATOM 631 C C . ASP A 1 81 ? -15.090 15.541 8.817 1.00 57.12 81 ASP A C 1
ATOM 633 O O . ASP A 1 81 ? -15.861 16.105 9.593 1.00 57.12 81 ASP A O 1
ATOM 637 N N . GLY A 1 82 ? -13.768 15.748 8.863 1.00 49.16 82 GLY A N 1
ATOM 638 C CA . GLY A 1 82 ? -13.095 16.628 9.824 1.00 49.16 82 GLY A CA 1
ATOM 639 C C . GLY A 1 82 ? -13.133 16.133 11.276 1.00 49.16 82 GLY A C 1
ATOM 640 O O . GLY A 1 82 ? -12.611 16.810 12.158 1.00 49.16 82 GLY A O 1
ATOM 641 N N . ARG A 1 83 ? -13.739 14.967 11.535 1.00 56.28 83 ARG A N 1
ATOM 642 C CA . ARG A 1 83 ? -13.787 14.299 12.847 1.00 56.28 83 ARG A CA 1
ATOM 643 C C . ARG A 1 83 ? -12.839 13.109 12.904 1.00 56.28 83 ARG A C 1
ATOM 645 O O . ARG A 1 83 ? -12.340 12.763 13.974 1.00 56.28 83 ARG A O 1
ATOM 652 N N . SER A 1 84 ? -12.605 12.492 11.754 1.00 59.59 84 SER A N 1
ATOM 653 C CA . SER A 1 84 ? -11.711 11.357 11.597 1.00 59.59 84 SER A CA 1
ATOM 654 C C . SER A 1 84 ? -10.261 11.737 11.906 1.00 59.59 84 SER A C 1
ATOM 656 O O . SER A 1 84 ? -9.767 12.780 11.473 1.00 59.59 84 SER A O 1
ATOM 658 N N . LYS A 1 85 ? -9.576 10.895 12.690 1.00 62.78 85 LYS A N 1
ATOM 659 C CA . LYS A 1 85 ? -8.174 11.107 13.073 1.00 62.78 85 LYS A CA 1
ATOM 660 C C . LYS A 1 85 ? -7.261 10.942 11.859 1.00 62.78 85 LYS A C 1
ATOM 662 O O . LYS A 1 85 ? -7.546 10.152 10.961 1.00 62.78 85 LYS A O 1
ATOM 667 N N . ALA A 1 86 ? -6.148 11.676 11.856 1.00 67.62 86 ALA A N 1
ATOM 668 C CA . ALA A 1 86 ? -5.101 11.467 10.867 1.00 67.62 86 ALA A CA 1
ATOM 669 C C . ALA A 1 86 ? -4.589 10.025 10.961 1.00 67.62 86 ALA A C 1
ATOM 671 O O . ALA A 1 86 ? -4.319 9.535 12.057 1.00 67.62 86 ALA A O 1
ATOM 672 N N . VAL A 1 87 ? -4.435 9.366 9.816 1.00 72.38 87 VAL A N 1
ATOM 673 C CA . VAL A 1 87 ? -3.914 8.004 9.774 1.00 72.38 87 VAL A CA 1
ATOM 674 C C . VAL A 1 87 ? -2.421 8.042 9.513 1.00 72.38 87 VAL A C 1
ATOM 676 O O . VAL A 1 87 ? -1.969 8.547 8.484 1.00 72.38 87 VAL A O 1
ATOM 679 N N . ARG A 1 88 ? -1.650 7.464 10.430 1.00 78.31 88 ARG A N 1
ATOM 680 C CA . ARG A 1 88 ? -0.252 7.123 10.188 1.00 78.31 88 ARG A CA 1
ATOM 681 C C . ARG A 1 88 ? -0.193 5.815 9.407 1.00 78.31 88 ARG A C 1
ATOM 683 O O . ARG A 1 88 ? -0.798 4.838 9.825 1.00 78.31 88 ARG A O 1
ATOM 690 N N . LEU A 1 89 ? 0.527 5.819 8.292 1.00 79.38 89 LEU A N 1
ATOM 691 C CA . LEU A 1 89 ? 0.840 4.656 7.473 1.00 79.38 89 LEU A CA 1
ATOM 692 C C . LEU A 1 89 ? 2.332 4.366 7.573 1.00 79.38 89 LEU A C 1
ATOM 694 O O . LEU A 1 89 ? 3.159 5.269 7.444 1.00 79.38 89 LEU A O 1
ATOM 698 N N . GLU A 1 90 ? 2.672 3.093 7.716 1.00 84.56 90 GLU A N 1
ATOM 699 C CA . GLU A 1 90 ? 4.047 2.611 7.617 1.00 84.56 90 GLU A CA 1
ATOM 700 C C . GLU A 1 90 ? 4.110 1.472 6.611 1.00 84.56 90 GLU A C 1
ATOM 702 O O . GLU A 1 90 ? 3.246 0.600 6.624 1.00 84.56 90 GLU A O 1
ATOM 707 N N . VAL A 1 91 ? 5.107 1.491 5.731 1.00 83.44 91 VAL A N 1
ATOM 708 C CA . VAL A 1 91 ? 5.269 0.515 4.655 1.00 83.44 91 VAL A CA 1
ATOM 709 C C . VAL A 1 91 ? 6.699 -0.005 4.617 1.00 83.44 91 VAL A C 1
ATOM 711 O O . VAL A 1 91 ? 7.650 0.767 4.677 1.00 83.44 91 VAL A O 1
ATOM 714 N N . ASP A 1 92 ? 6.843 -1.319 4.468 1.00 85.56 92 ASP A N 1
ATOM 715 C CA . ASP A 1 92 ? 8.130 -1.979 4.235 1.00 85.56 92 ASP A CA 1
ATOM 716 C C . ASP A 1 92 ? 8.202 -2.474 2.785 1.00 85.56 92 ASP A C 1
ATOM 718 O O . ASP A 1 92 ? 7.406 -3.336 2.381 1.00 85.56 92 ASP A O 1
ATOM 722 N N . LEU A 1 93 ? 9.153 -1.942 2.012 1.00 83.75 93 LEU A N 1
ATOM 723 C CA . LEU A 1 93 ? 9.491 -2.432 0.675 1.00 83.75 93 LEU A CA 1
ATOM 724 C C . LEU A 1 93 ? 10.242 -3.776 0.743 1.00 83.75 93 LEU A C 1
ATOM 726 O O . LEU A 1 93 ? 10.769 -4.144 1.799 1.00 83.75 93 LEU A O 1
ATOM 730 N N . PRO A 1 94 ? 10.297 -4.541 -0.366 1.00 80.62 94 PRO A N 1
ATOM 731 C CA . PRO A 1 94 ? 11.147 -5.725 -0.454 1.00 80.62 94 PRO A CA 1
ATOM 732 C C . PRO A 1 94 ? 12.611 -5.428 -0.089 1.00 80.62 94 PRO A C 1
ATOM 734 O O . PRO A 1 94 ? 13.098 -4.311 -0.273 1.00 80.62 94 PRO A O 1
ATOM 737 N N . ALA A 1 95 ? 13.318 -6.439 0.420 1.00 81.31 95 ALA A N 1
ATOM 738 C CA . ALA A 1 95 ? 14.735 -6.316 0.762 1.00 81.31 95 ALA A CA 1
ATOM 739 C C . ALA A 1 95 ? 15.577 -5.938 -0.468 1.00 81.31 95 ALA A C 1
ATOM 741 O O . ALA A 1 95 ? 15.213 -6.298 -1.586 1.00 81.31 95 ALA A O 1
ATOM 742 N N . ALA A 1 96 ? 16.696 -5.241 -0.237 1.00 83.62 96 ALA A N 1
ATOM 743 C CA . ALA A 1 96 ? 17.592 -4.762 -1.292 1.00 83.62 96 ALA A CA 1
ATOM 744 C C . ALA A 1 96 ? 16.841 -3.949 -2.365 1.00 83.62 96 ALA A C 1
ATOM 746 O O . ALA A 1 96 ? 16.947 -4.216 -3.558 1.00 83.62 96 ALA A O 1
ATOM 747 N N . THR A 1 97 ? 16.022 -2.978 -1.944 1.00 83.81 97 THR A N 1
ATOM 748 C CA . THR A 1 97 ? 15.360 -2.028 -2.849 1.00 83.81 97 THR A CA 1
ATOM 749 C C . THR A 1 97 ? 15.546 -0.597 -2.366 1.00 83.81 97 THR A C 1
ATOM 751 O O . THR A 1 97 ? 15.634 -0.328 -1.168 1.00 83.81 97 THR A O 1
ATOM 754 N N . THR A 1 98 ? 15.588 0.330 -3.319 1.00 83.25 98 THR A N 1
ATOM 755 C CA . THR A 1 98 ? 15.621 1.769 -3.073 1.00 83.25 98 THR A CA 1
ATOM 756 C C . THR A 1 98 ? 14.254 2.373 -3.407 1.00 83.25 98 THR A C 1
ATOM 758 O O . THR A 1 98 ? 13.761 2.178 -4.528 1.00 83.25 98 THR A O 1
ATOM 761 N N . PRO A 1 99 ? 13.619 3.100 -2.470 1.00 82.94 99 PRO A N 1
ATOM 762 C CA . PRO A 1 99 ? 12.338 3.748 -2.710 1.00 82.94 99 PRO A CA 1
ATOM 763 C C . PRO A 1 99 ? 12.462 4.907 -3.703 1.00 82.94 99 PRO A C 1
ATOM 765 O O . PRO A 1 99 ? 13.459 5.628 -3.756 1.00 82.94 99 PRO A O 1
ATOM 768 N N . GLY A 1 100 ? 11.403 5.115 -4.477 1.00 77.81 100 GLY A N 1
ATOM 769 C CA . GLY A 1 100 ? 11.222 6.278 -5.327 1.00 77.81 100 GLY A CA 1
ATOM 770 C C . GLY A 1 100 ? 10.199 7.274 -4.776 1.00 77.81 100 GLY A C 1
ATOM 771 O O . GLY A 1 100 ? 9.551 7.058 -3.751 1.00 77.81 100 GLY A O 1
ATOM 772 N N . ALA A 1 101 ? 10.050 8.387 -5.496 1.00 74.56 101 ALA A N 1
ATOM 773 C CA . ALA A 1 101 ? 9.070 9.420 -5.179 1.00 74.56 101 ALA A CA 1
ATOM 774 C C . ALA A 1 101 ? 7.653 8.840 -5.262 1.00 74.56 101 ALA A C 1
ATOM 776 O O . ALA A 1 101 ? 7.327 8.130 -6.209 1.00 74.56 101 ALA A O 1
ATOM 777 N N . SER A 1 102 ? 6.822 9.124 -4.267 1.00 74.31 102 SER A N 1
ATOM 778 C CA . SER A 1 102 ? 5.469 8.580 -4.155 1.00 74.31 102 SER A CA 1
ATOM 779 C C . SER A 1 102 ? 4.494 9.647 -3.681 1.00 74.31 102 SER A C 1
ATOM 781 O O . SER A 1 102 ? 4.879 10.625 -3.043 1.00 74.31 102 SER A O 1
ATOM 783 N N . MET A 1 103 ? 3.224 9.448 -4.019 1.00 67.62 103 MET A N 1
ATOM 784 C CA . MET A 1 103 ? 2.099 10.141 -3.404 1.00 67.62 103 MET A CA 1
ATOM 785 C C . MET A 1 103 ? 1.353 9.100 -2.567 1.00 67.62 103 MET A C 1
ATOM 787 O O . MET A 1 103 ? 1.019 8.079 -3.161 1.00 67.62 103 MET A O 1
ATOM 791 N N . PRO A 1 104 ? 1.072 9.336 -1.269 1.00 73.12 104 PRO A N 1
ATOM 792 C CA . PRO A 1 104 ? 1.582 10.436 -0.464 1.00 73.12 104 PRO A CA 1
ATOM 793 C C . PRO A 1 104 ? 3.101 10.373 -0.347 1.00 73.12 104 PRO A C 1
ATOM 795 O O . PRO A 1 104 ? 3.710 9.318 -0.526 1.00 73.12 104 PRO A O 1
ATOM 798 N N . ALA A 1 105 ? 3.696 11.516 -0.028 1.00 81.88 105 ALA A N 1
ATOM 799 C CA . ALA A 1 105 ? 5.126 11.608 0.196 1.00 81.88 105 ALA A CA 1
ATOM 800 C C . ALA A 1 105 ? 5.497 10.847 1.476 1.00 81.88 105 ALA A C 1
ATOM 802 O O . ALA A 1 105 ? 5.288 11.334 2.587 1.00 81.88 105 ALA A O 1
ATOM 803 N N . PHE A 1 106 ? 6.035 9.639 1.315 1.00 83.38 106 PHE A N 1
ATOM 804 C CA . PHE A 1 106 ? 6.615 8.883 2.418 1.00 83.38 106 PHE A CA 1
ATOM 805 C C . PHE A 1 106 ? 7.993 9.442 2.775 1.00 83.38 106 PHE A C 1
ATOM 807 O O . PHE A 1 106 ? 8.834 9.687 1.907 1.00 83.38 106 PHE A O 1
ATOM 814 N N . THR A 1 107 ? 8.245 9.598 4.070 1.00 88.44 107 THR A N 1
ATOM 815 C CA . THR A 1 107 ? 9.597 9.754 4.601 1.00 88.44 107 THR A CA 1
ATOM 816 C C . THR A 1 107 ? 10.226 8.372 4.712 1.00 88.44 107 THR A C 1
ATOM 818 O O . THR A 1 107 ? 9.698 7.510 5.415 1.00 88.44 107 THR A O 1
ATOM 821 N N . TRP A 1 108 ? 11.331 8.152 3.999 1.00 85.25 108 TRP A N 1
ATOM 822 C CA . TRP A 1 108 ? 11.987 6.850 3.900 1.00 85.25 108 TRP A CA 1
ATOM 823 C C . TRP A 1 108 ? 13.240 6.760 4.773 1.00 85.25 108 TRP A C 1
ATOM 825 O O . TRP A 1 108 ? 14.104 7.632 4.718 1.00 85.25 108 TRP A O 1
ATOM 835 N N . THR A 1 109 ? 13.370 5.650 5.497 1.00 87.00 109 THR A N 1
ATOM 836 C CA . THR A 1 109 ? 14.586 5.216 6.192 1.00 87.00 109 THR A CA 1
ATOM 837 C C . THR A 1 109 ? 14.946 3.824 5.676 1.00 87.00 109 THR A C 1
ATOM 839 O O . THR A 1 109 ? 14.391 2.814 6.114 1.00 87.00 109 THR A O 1
ATOM 842 N N . GLY A 1 110 ? 15.842 3.765 4.686 1.00 86.50 110 GLY A N 1
ATOM 843 C CA . GLY A 1 110 ? 16.105 2.537 3.932 1.00 86.50 110 GLY A CA 1
ATOM 844 C C . GLY A 1 110 ? 14.859 2.074 3.168 1.00 86.50 110 GLY A C 1
ATOM 845 O O . GLY A 1 110 ? 14.251 2.853 2.438 1.00 86.50 110 GLY A O 1
ATOM 846 N N . ALA A 1 111 ? 14.456 0.817 3.365 1.00 86.94 111 ALA A N 1
ATOM 847 C CA . ALA A 1 111 ? 13.269 0.228 2.736 1.00 86.94 111 ALA A CA 1
ATOM 848 C C . ALA A 1 111 ? 11.948 0.531 3.474 1.00 86.94 111 ALA A C 1
ATOM 850 O O . ALA A 1 111 ? 10.885 0.111 3.014 1.00 86.94 111 ALA A O 1
ATOM 851 N N . ARG A 1 112 ? 11.994 1.232 4.616 1.00 88.12 112 ARG A N 1
ATOM 852 C CA . ARG A 1 112 ? 10.808 1.557 5.416 1.00 88.12 112 ARG A CA 1
ATOM 853 C C . ARG A 1 112 ? 10.368 2.992 5.179 1.00 88.12 112 ARG A C 1
ATOM 855 O O . ARG A 1 112 ? 11.170 3.909 5.329 1.00 88.12 112 ARG A O 1
ATOM 862 N N . GLY A 1 113 ? 9.102 3.181 4.834 1.00 88.56 113 GLY A N 1
ATOM 863 C CA . GLY A 1 113 ? 8.485 4.481 4.595 1.00 88.56 113 GLY A CA 1
ATOM 864 C C . GLY A 1 113 ? 7.400 4.770 5.619 1.00 88.56 113 GLY A C 1
ATOM 865 O O . GLY A 1 113 ? 6.635 3.873 5.969 1.00 88.56 113 GLY A O 1
ATOM 866 N N . ALA A 1 114 ? 7.301 6.016 6.075 1.00 88.44 114 ALA A N 1
ATOM 867 C CA . ALA A 1 114 ? 6.202 6.486 6.916 1.00 88.44 114 ALA A CA 1
ATOM 868 C C . ALA A 1 114 ? 5.529 7.723 6.308 1.00 88.44 114 ALA A C 1
ATOM 870 O O . ALA A 1 114 ? 6.205 8.598 5.769 1.00 88.44 114 ALA A O 1
ATOM 871 N N . ALA A 1 115 ? 4.203 7.796 6.390 1.00 85.38 115 ALA A N 1
ATOM 872 C CA . ALA A 1 115 ? 3.420 8.958 5.974 1.00 85.38 115 ALA A CA 1
ATOM 873 C C . ALA A 1 115 ? 2.230 9.155 6.915 1.00 85.38 115 ALA A C 1
ATOM 875 O O . ALA A 1 115 ? 1.629 8.184 7.365 1.00 85.38 115 ALA A O 1
ATOM 876 N N . THR A 1 116 ? 1.856 10.406 7.175 1.00 81.25 116 THR A N 1
ATOM 877 C CA . THR A 1 116 ? 0.651 10.742 7.945 1.00 81.25 116 THR A CA 1
ATOM 878 C C . THR A 1 116 ? -0.348 11.426 7.029 1.00 81.25 116 THR A C 1
ATOM 880 O O . THR A 1 116 ? -0.012 12.407 6.367 1.00 81.25 116 THR A O 1
ATOM 883 N N . LEU A 1 117 ? -1.577 10.920 6.993 1.00 74.50 117 LEU A N 1
ATOM 884 C CA . LEU A 1 117 ? -2.625 11.389 6.095 1.00 74.50 117 LEU A CA 1
ATOM 885 C C . LEU A 1 117 ? -3.777 11.982 6.894 1.00 74.50 117 LEU A C 1
ATOM 887 O O . LEU A 1 117 ? -4.452 11.277 7.638 1.00 74.50 117 LEU A O 1
ATOM 891 N N . GLY A 1 118 ? -4.002 13.288 6.727 1.00 66.19 118 GLY A N 1
ATOM 892 C CA . GLY A 1 118 ? -5.156 13.979 7.312 1.00 66.19 118 GLY A CA 1
ATOM 893 C C . GLY A 1 118 ? -6.442 13.842 6.487 1.00 66.19 118 GLY A C 1
ATOM 894 O O . GLY A 1 118 ? -7.531 14.022 7.013 1.00 66.19 118 GLY A O 1
ATOM 895 N N . HIS A 1 119 ? -6.318 13.552 5.193 1.00 61.19 119 HIS A N 1
ATOM 896 C CA . HIS A 1 119 ? -7.397 13.321 4.230 1.00 61.19 119 HIS A CA 1
ATOM 897 C C . HIS A 1 119 ? -6.820 12.471 3.093 1.00 61.19 119 HIS A C 1
ATOM 899 O O . HIS A 1 119 ? -5.656 12.648 2.725 1.00 61.19 119 HIS A O 1
ATOM 905 N N . LEU A 1 120 ? -7.585 11.503 2.586 1.00 59.50 120 LEU A N 1
ATOM 906 C CA . LEU A 1 120 ? -7.016 10.405 1.806 1.00 59.50 120 LEU A CA 1
ATOM 907 C C . LEU A 1 120 ? -7.374 10.456 0.313 1.00 59.50 120 LEU A C 1
ATOM 909 O O . LEU A 1 120 ? -8.557 10.462 -0.030 1.00 59.50 120 LEU A O 1
ATOM 913 N N . PRO A 1 121 ? -6.378 10.405 -0.593 1.00 55.38 121 PRO A N 1
ATOM 914 C CA . PRO A 1 121 ? -6.608 9.914 -1.945 1.00 55.38 121 PRO A CA 1
ATOM 915 C C . PRO A 1 121 ? -6.928 8.411 -1.893 1.00 55.38 121 PRO A C 1
ATOM 917 O O . PRO A 1 121 ? -6.388 7.681 -1.068 1.00 55.38 121 PRO A O 1
ATOM 920 N N . ALA A 1 122 ? -7.803 7.932 -2.779 1.00 55.16 122 ALA A N 1
ATOM 921 C CA . ALA A 1 122 ? -8.304 6.553 -2.734 1.00 55.16 122 ALA A CA 1
ATOM 922 C C . ALA A 1 122 ? -7.261 5.477 -3.108 1.00 55.16 122 ALA A C 1
ATOM 924 O O . ALA A 1 122 ? -7.477 4.301 -2.819 1.00 55.16 122 ALA A O 1
ATOM 925 N N . VAL A 1 123 ? -6.161 5.853 -3.776 1.00 62.72 123 VAL A N 1
ATOM 926 C CA . VAL A 1 123 ? -5.154 4.929 -4.326 1.00 62.72 123 VAL A CA 1
ATOM 927 C C . VAL A 1 123 ? -3.764 5.570 -4.345 1.00 62.72 123 VAL A C 1
ATOM 929 O O . VAL A 1 123 ? -3.626 6.757 -4.635 1.00 62.72 123 VAL A O 1
ATOM 932 N N . VAL A 1 124 ? -2.737 4.759 -4.067 1.00 65.88 124 VAL A N 1
ATOM 933 C CA . VAL A 1 124 ? -1.326 5.149 -3.937 1.00 65.88 124 VAL A CA 1
ATOM 934 C C . VAL A 1 124 ? -0.432 4.042 -4.486 1.00 65.88 124 VAL A C 1
ATOM 936 O O . VAL A 1 124 ? -0.639 2.862 -4.186 1.00 65.88 124 VAL A O 1
ATOM 939 N N . LEU A 1 125 ? 0.606 4.428 -5.233 1.00 71.06 125 LEU A N 1
ATOM 940 C CA . LEU A 1 125 ? 1.639 3.518 -5.723 1.00 71.06 125 LEU A CA 1
ATOM 941 C C . LEU A 1 125 ? 3.031 4.064 -5.413 1.00 71.06 125 LEU A C 1
ATOM 943 O O . LEU A 1 125 ? 3.329 5.225 -5.697 1.00 71.06 125 LEU A O 1
ATOM 947 N N . VAL A 1 126 ? 3.901 3.195 -4.897 1.00 75.69 126 VAL A N 1
ATOM 948 C CA . VAL A 1 126 ? 5.301 3.537 -4.630 1.00 75.69 126 VAL A CA 1
ATOM 949 C C . VAL A 1 126 ? 6.199 2.926 -5.703 1.00 75.69 126 VAL A C 1
ATOM 951 O O . VAL A 1 126 ? 6.260 1.698 -5.807 1.00 75.69 126 VAL A O 1
ATOM 954 N N . PRO A 1 127 ? 6.905 3.732 -6.512 1.00 77.94 127 PRO A N 1
ATOM 955 C CA . PRO A 1 127 ? 7.979 3.222 -7.346 1.00 77.94 127 PRO A CA 1
ATOM 956 C C . PRO A 1 127 ? 9.159 2.763 -6.494 1.00 77.94 127 PRO A C 1
ATOM 958 O O . PRO A 1 127 ? 9.500 3.415 -5.513 1.00 77.94 127 PRO A O 1
ATOM 961 N N . TYR A 1 128 ? 9.803 1.670 -6.886 1.00 81.25 128 TYR A N 1
ATOM 962 C CA . TYR A 1 128 ? 11.046 1.207 -6.271 1.00 81.25 128 TYR A CA 1
ATOM 963 C C . TYR A 1 128 ? 11.982 0.610 -7.319 1.00 81.25 128 TYR 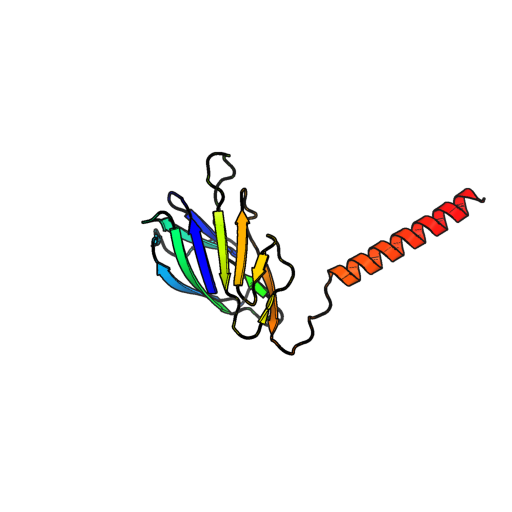A C 1
ATOM 965 O O . TYR A 1 128 ? 11.555 0.241 -8.413 1.00 81.25 128 TYR A O 1
ATOM 973 N N . THR A 1 129 ? 13.262 0.503 -6.985 1.00 84.12 129 THR A N 1
ATOM 974 C CA . THR A 1 129 ? 14.280 -0.117 -7.843 1.00 84.12 129 THR A CA 1
ATOM 975 C C . THR A 1 129 ? 15.116 -1.083 -7.003 1.00 84.12 129 THR A C 1
ATOM 977 O O . THR A 1 129 ? 15.484 -0.702 -5.890 1.00 84.12 129 THR A O 1
ATOM 980 N N . PRO A 1 130 ? 15.374 -2.324 -7.456 1.00 79.62 130 PRO A N 1
ATOM 981 C CA . PRO A 1 130 ? 16.299 -3.225 -6.771 1.00 79.62 130 PRO A CA 1
ATOM 982 C C . PRO A 1 130 ? 17.687 -2.597 -6.588 1.00 79.62 130 PRO A C 1
ATOM 984 O O . PRO A 1 130 ? 18.108 -1.731 -7.352 1.00 79.62 130 PRO A O 1
ATOM 987 N N . GLU A 1 131 ? 18.392 -2.999 -5.540 1.00 78.12 131 GLU A N 1
ATOM 988 C CA . GLU A 1 131 ? 19.743 -2.537 -5.247 1.00 78.12 131 GLU A CA 1
ATOM 989 C C . GLU A 1 131 ? 20.704 -2.955 -6.366 1.00 78.12 131 GLU A C 1
ATOM 991 O O . GLU A 1 131 ? 20.706 -4.104 -6.799 1.00 78.12 131 GLU A O 1
ATOM 996 N N . GLY A 1 132 ? 21.511 -2.005 -6.844 1.00 78.94 132 GLY A N 1
ATOM 997 C CA . GLY A 1 132 ? 22.419 -2.204 -7.978 1.00 78.94 132 GLY A CA 1
ATOM 998 C C . GLY A 1 132 ? 21.812 -1.889 -9.350 1.00 78.94 132 GLY A C 1
ATOM 999 O O . GLY A 1 132 ? 22.572 -1.676 -10.294 1.00 78.94 132 GLY A O 1
ATOM 1000 N N . ASP A 1 133 ? 20.486 -1.764 -9.460 1.00 77.81 133 ASP A N 1
ATOM 1001 C CA . ASP A 1 133 ? 19.827 -1.404 -10.716 1.00 77.81 133 ASP A CA 1
ATOM 1002 C C . ASP A 1 133 ? 19.726 0.118 -10.897 1.00 77.81 133 ASP A C 1
ATOM 1004 O O . ASP A 1 133 ? 19.465 0.886 -9.964 1.00 77.81 133 ASP A O 1
ATOM 1008 N N . ALA A 1 134 ? 19.892 0.576 -12.140 1.00 70.00 134 ALA A N 1
ATOM 1009 C CA . ALA A 1 134 ? 19.662 1.972 -12.486 1.00 70.00 134 ALA A CA 1
ATOM 1010 C C . ALA A 1 134 ? 18.161 2.288 -12.420 1.00 70.00 134 ALA A C 1
ATOM 1012 O O . ALA A 1 134 ? 17.332 1.609 -13.029 1.00 70.00 134 ALA A O 1
ATOM 1013 N N . ARG A 1 135 ? 17.800 3.369 -11.721 1.00 66.00 135 ARG A N 1
ATOM 1014 C CA . ARG A 1 135 ? 16.420 3.862 -11.694 1.00 66.00 135 ARG A CA 1
ATOM 1015 C C . ARG A 1 135 ? 16.012 4.242 -13.118 1.00 66.00 135 ARG A C 1
ATOM 1017 O O . ARG A 1 135 ? 16.589 5.165 -13.694 1.00 66.00 135 ARG A O 1
ATOM 1024 N N . ALA A 1 136 ? 15.033 3.525 -13.677 1.00 59.12 136 ALA A N 1
ATOM 1025 C CA . ALA A 1 136 ? 14.448 3.853 -14.975 1.00 59.12 136 ALA A CA 1
ATOM 1026 C C . ALA A 1 136 ? 14.096 5.347 -14.983 1.00 59.12 136 ALA A C 1
ATOM 1028 O O . ALA A 1 136 ? 13.442 5.822 -14.048 1.00 59.12 136 ALA A O 1
ATOM 1029 N N . TRP A 1 137 ? 14.625 6.079 -15.967 1.00 50.53 137 TRP A N 1
ATOM 1030 C CA . TRP A 1 137 ? 14.650 7.540 -15.972 1.00 50.53 137 TRP A CA 1
ATOM 1031 C C . TRP A 1 137 ? 13.293 8.129 -15.591 1.00 50.53 137 TRP A C 1
ATOM 1033 O O . TRP A 1 137 ? 12.255 7.787 -16.159 1.00 50.53 137 TRP A O 1
ATOM 1043 N N . GLY A 1 138 ? 13.325 8.973 -14.558 1.00 55.22 138 GLY A N 1
ATOM 1044 C CA . GLY A 1 138 ? 12.142 9.591 -13.987 1.00 55.22 138 GLY A CA 1
ATOM 1045 C C . GLY A 1 138 ? 11.438 10.436 -15.036 1.00 55.22 138 GLY A C 1
ATOM 1046 O O . GLY A 1 138 ? 12.038 11.336 -15.619 1.00 55.22 138 GLY A O 1
ATOM 1047 N N . ILE A 1 139 ? 10.152 10.157 -15.236 1.00 53.03 139 ILE A N 1
ATOM 1048 C CA . ILE A 1 139 ? 9.215 10.986 -16.006 1.00 53.03 139 ILE A CA 1
ATOM 1049 C C . ILE A 1 139 ? 9.337 12.465 -15.591 1.00 53.03 139 ILE A C 1
ATOM 1051 O O . ILE A 1 139 ? 9.220 13.344 -16.438 1.00 53.03 139 ILE A O 1
ATOM 1055 N N . ASP A 1 140 ? 9.690 12.719 -14.331 1.00 50.88 140 ASP A N 1
ATOM 1056 C CA . ASP A 1 140 ? 9.954 14.039 -13.755 1.00 50.88 140 ASP A CA 1
ATOM 1057 C C . ASP A 1 140 ? 11.063 14.809 -14.499 1.00 50.88 140 ASP A C 1
ATOM 1059 O O . ASP A 1 140 ? 10.855 15.946 -14.905 1.00 50.88 140 ASP A O 1
ATOM 1063 N N . ALA A 1 141 ? 12.203 14.175 -14.798 1.00 52.97 141 ALA A N 1
ATOM 1064 C CA . ALA A 1 141 ? 13.308 14.836 -15.502 1.00 52.97 141 ALA A CA 1
ATOM 1065 C C . ALA A 1 141 ? 12.971 15.136 -16.974 1.00 52.97 141 ALA A C 1
ATOM 1067 O O . ALA A 1 141 ? 13.436 16.124 -17.542 1.00 52.97 141 ALA A O 1
ATOM 1068 N N . MET A 1 142 ? 12.142 14.293 -17.598 1.00 54.31 142 MET A N 1
ATOM 1069 C CA . MET A 1 142 ? 11.682 14.498 -18.972 1.00 54.31 142 MET A CA 1
ATOM 1070 C C . MET A 1 142 ? 10.608 15.590 -19.047 1.00 54.31 142 MET A C 1
ATOM 1072 O O . MET A 1 142 ? 10.632 16.401 -19.971 1.00 54.31 142 MET A O 1
ATOM 1076 N N . MET A 1 143 ? 9.698 15.644 -18.070 1.00 54.22 143 MET A N 1
ATOM 1077 C CA . MET A 1 143 ? 8.706 16.713 -17.958 1.00 54.22 143 MET A CA 1
ATOM 1078 C C . MET A 1 143 ? 9.354 18.064 -17.665 1.00 54.22 143 MET A C 1
ATOM 1080 O O . MET A 1 143 ? 8.991 19.041 -18.318 1.00 54.22 143 MET A O 1
ATOM 1084 N N . ASP A 1 144 ? 10.341 18.121 -16.769 1.00 47.94 144 ASP A N 1
ATOM 1085 C CA . ASP A 1 144 ? 11.078 19.353 -16.480 1.00 47.94 144 ASP A CA 1
ATOM 1086 C C . ASP A 1 144 ? 11.851 19.840 -17.712 1.00 47.94 144 ASP A C 1
ATOM 1088 O O . ASP A 1 144 ? 11.773 21.015 -18.072 1.00 47.94 144 ASP A O 1
ATOM 1092 N N . ALA A 1 145 ? 12.524 18.937 -18.435 1.00 57.38 145 ALA A N 1
ATOM 1093 C CA . ALA A 1 145 ? 13.214 19.280 -19.679 1.00 57.38 145 ALA A CA 1
ATOM 1094 C C . ALA A 1 145 ? 12.249 19.802 -20.758 1.00 57.38 145 ALA A C 1
ATOM 1096 O O . ALA A 1 145 ? 12.550 20.779 -21.449 1.00 57.38 145 ALA A O 1
ATOM 1097 N N . PHE A 1 146 ? 11.068 19.190 -20.884 1.00 63.84 146 PHE A N 1
ATOM 1098 C CA . PHE A 1 146 ? 10.048 19.623 -21.836 1.00 63.84 146 PHE A CA 1
ATOM 1099 C C . PHE A 1 146 ? 9.447 20.981 -21.446 1.00 63.84 146 PHE A C 1
ATOM 1101 O O . PHE A 1 146 ? 9.301 21.861 -22.294 1.00 63.84 146 PHE A O 1
ATOM 1108 N N . ALA A 1 147 ? 9.155 21.188 -20.160 1.00 55.91 147 ALA A N 1
ATOM 1109 C CA . ALA A 1 147 ? 8.640 22.448 -19.638 1.00 55.91 147 ALA A CA 1
ATOM 1110 C C . ALA A 1 147 ? 9.643 23.597 -19.834 1.00 55.91 147 ALA A C 1
ATOM 1112 O O . ALA A 1 147 ? 9.256 24.670 -20.303 1.00 55.91 147 ALA A O 1
ATOM 1113 N N . ILE A 1 148 ? 10.932 23.358 -19.563 1.00 70.75 148 ILE A N 1
ATOM 1114 C CA . ILE A 1 148 ? 12.011 24.324 -19.817 1.00 70.75 148 ILE A CA 1
ATOM 1115 C C . ILE A 1 148 ? 12.083 24.662 -21.310 1.00 70.75 148 ILE A C 1
ATOM 1117 O O . ILE A 1 148 ? 12.124 25.840 -21.670 1.00 70.75 148 ILE A O 1
ATOM 1121 N N . ALA A 1 149 ? 12.044 23.660 -22.192 1.00 69.56 149 ALA A N 1
ATOM 1122 C CA . ALA A 1 149 ? 12.105 23.877 -23.636 1.00 69.56 149 ALA A CA 1
ATOM 1123 C C . ALA A 1 149 ? 10.928 24.725 -24.154 1.00 69.56 149 ALA A C 1
ATOM 1125 O O . ALA A 1 149 ? 11.129 25.650 -24.945 1.00 69.56 149 ALA A O 1
ATOM 1126 N N . VAL A 1 150 ? 9.710 24.464 -23.666 1.00 81.50 150 VAL A N 1
ATOM 1127 C CA . VAL A 1 150 ? 8.516 25.254 -24.003 1.00 81.50 150 VAL A CA 1
ATOM 1128 C C . VAL A 1 150 ? 8.650 26.697 -23.512 1.00 81.50 150 VAL A C 1
ATOM 1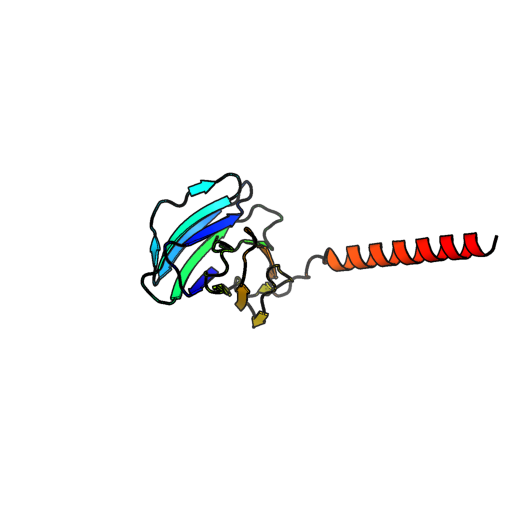130 O O . VAL A 1 150 ? 8.362 27.625 -24.269 1.00 81.50 150 VAL A O 1
ATOM 1133 N N . PHE A 1 151 ? 9.134 26.912 -22.285 1.00 70.25 151 PHE A N 1
ATOM 1134 C CA . PHE A 1 151 ? 9.320 28.254 -21.726 1.00 70.25 151 PHE A CA 1
ATOM 1135 C C . PHE A 1 151 ? 10.358 29.075 -22.494 1.00 70.25 151 PHE A C 1
ATOM 1137 O O . PHE A 1 151 ? 10.116 30.245 -22.808 1.00 70.25 151 PHE A O 1
ATOM 1144 N N . VAL A 1 152 ? 11.495 28.468 -22.840 1.00 80.69 152 VAL A N 1
ATOM 1145 C CA . VAL A 1 152 ? 12.534 29.122 -23.648 1.00 80.69 152 VAL A CA 1
ATOM 1146 C C . VAL A 1 152 ? 11.984 29.466 -25.032 1.00 80.69 152 VAL A C 1
ATOM 1148 O O . VAL A 1 152 ? 12.111 30.609 -25.471 1.00 80.69 152 VAL A O 1
ATOM 1151 N N . GLY A 1 153 ? 11.297 28.526 -25.689 1.00 78.25 153 GLY A N 1
ATOM 1152 C CA . GLY A 1 153 ? 10.671 28.759 -26.991 1.00 78.25 153 GLY A CA 1
ATOM 1153 C C . GLY A 1 153 ? 9.650 29.901 -26.965 1.00 78.25 153 GLY A C 1
ATOM 1154 O O . GLY A 1 153 ? 9.714 30.809 -27.794 1.00 78.25 153 GLY A O 1
ATOM 1155 N N . ALA A 1 154 ? 8.752 29.913 -25.977 1.00 76.00 154 ALA A N 1
ATOM 1156 C CA . ALA A 1 154 ? 7.759 30.973 -25.811 1.00 76.00 154 ALA A CA 1
ATOM 1157 C C . ALA A 1 154 ? 8.408 32.343 -25.550 1.00 76.00 154 ALA A C 1
ATOM 1159 O O . ALA A 1 154 ? 7.983 33.346 -26.124 1.00 76.00 154 ALA A O 1
ATOM 1160 N N . THR A 1 155 ? 9.475 32.386 -24.749 1.00 79.69 155 THR A N 1
ATOM 1161 C CA . THR A 1 155 ? 10.218 33.619 -24.444 1.00 79.69 155 THR A CA 1
ATOM 1162 C C . THR A 1 155 ? 10.914 34.181 -25.684 1.00 79.69 155 THR A C 1
ATOM 1164 O O . THR A 1 155 ? 10.859 35.388 -25.930 1.00 79.69 155 THR A O 1
ATOM 1167 N N . VAL A 1 156 ? 11.519 33.321 -26.510 1.00 80.62 156 VAL A N 1
ATOM 1168 C CA . VAL A 1 156 ? 12.142 33.714 -27.785 1.00 80.62 156 VAL A CA 1
ATOM 1169 C C . VAL A 1 156 ? 11.095 34.247 -28.766 1.00 80.62 156 VAL A C 1
ATOM 1171 O O . VAL A 1 156 ? 11.289 35.302 -29.366 1.00 80.62 156 VAL A O 1
ATOM 1174 N N . VAL A 1 157 ? 9.950 33.571 -28.898 1.00 82.56 157 VAL A N 1
ATOM 1175 C CA . VAL A 1 157 ? 8.857 34.025 -29.775 1.00 82.56 157 VAL A CA 1
ATOM 1176 C C . VAL A 1 157 ? 8.289 35.362 -29.304 1.00 82.56 157 VAL A C 1
ATOM 1178 O O . VAL A 1 157 ? 8.057 36.254 -30.122 1.00 82.56 157 VAL A O 1
ATOM 1181 N N . TRP A 1 158 ? 8.082 35.525 -27.997 1.00 74.31 158 TRP A N 1
ATOM 1182 C CA . TRP A 1 158 ? 7.574 36.765 -27.420 1.00 74.31 158 TRP A CA 1
ATOM 1183 C C . TRP A 1 158 ? 8.553 37.927 -27.615 1.00 74.31 158 TRP A C 1
ATOM 1185 O O . TRP A 1 158 ? 8.158 38.972 -28.125 1.00 74.31 158 TRP A O 1
ATOM 1195 N N . THR A 1 159 ? 9.839 37.737 -27.306 1.00 75.00 159 THR A N 1
ATOM 1196 C CA . THR A 1 159 ? 10.868 38.773 -27.512 1.00 75.00 159 THR A CA 1
ATOM 1197 C C . THR A 1 159 ? 11.055 39.130 -28.984 1.00 75.00 159 THR A C 1
ATOM 1199 O O . THR A 1 159 ? 11.278 40.296 -29.301 1.00 75.00 159 THR A O 1
ATOM 1202 N N . TRP A 1 160 ? 10.921 38.168 -29.899 1.00 76.50 160 TRP A N 1
ATOM 1203 C CA . TRP A 1 160 ? 10.963 38.433 -31.336 1.00 76.50 160 TRP A CA 1
ATOM 1204 C C . TRP A 1 160 ? 9.742 39.222 -31.820 1.00 76.50 160 TRP A C 1
ATOM 1206 O O . TRP A 1 160 ? 9.892 40.165 -32.595 1.00 76.50 160 TRP A O 1
ATOM 1216 N N . ARG A 1 161 ? 8.539 38.891 -31.329 1.00 69.12 161 ARG A N 1
ATOM 1217 C CA . ARG A 1 161 ? 7.312 39.645 -31.633 1.00 69.12 161 ARG A CA 1
ATOM 1218 C C . ARG A 1 161 ? 7.306 41.046 -31.028 1.00 69.12 161 ARG A C 1
ATOM 1220 O O . ARG A 1 161 ? 6.786 41.943 -31.665 1.00 69.12 161 ARG A O 1
ATOM 1227 N N . ALA A 1 162 ? 7.883 41.239 -29.844 1.00 67.62 162 ALA A N 1
ATOM 1228 C CA . ALA A 1 162 ? 7.958 42.544 -29.184 1.00 67.62 162 ALA A CA 1
ATOM 1229 C C . ALA A 1 162 ? 9.000 43.497 -29.807 1.00 67.62 162 ALA A C 1
ATOM 1231 O O . ALA A 1 162 ? 9.014 44.682 -29.487 1.00 67.62 162 ALA A O 1
ATOM 1232 N N . ARG A 1 163 ? 9.899 42.981 -30.658 1.00 70.56 163 ARG A N 1
ATOM 1233 C CA . ARG A 1 163 ? 10.920 43.755 -31.389 1.00 70.56 163 ARG A CA 1
ATOM 1234 C C . ARG A 1 163 ? 10.545 44.047 -32.850 1.00 70.56 163 ARG A C 1
ATOM 1236 O O . ARG A 1 163 ? 11.341 44.679 -33.542 1.00 70.56 163 ARG A O 1
ATOM 1243 N N . ARG A 1 164 ? 9.396 43.558 -33.322 1.00 51.78 164 ARG A N 1
ATOM 1244 C CA . ARG A 1 164 ? 8.770 43.949 -34.594 1.00 51.78 164 ARG A CA 1
ATOM 1245 C C . ARG A 1 164 ? 7.697 44.992 -34.330 1.00 51.78 164 ARG A C 1
ATOM 1247 O O . ARG A 1 164 ? 7.505 45.826 -35.237 1.00 51.78 164 ARG A O 1
#

Secondary structure (DSSP, 8-state):
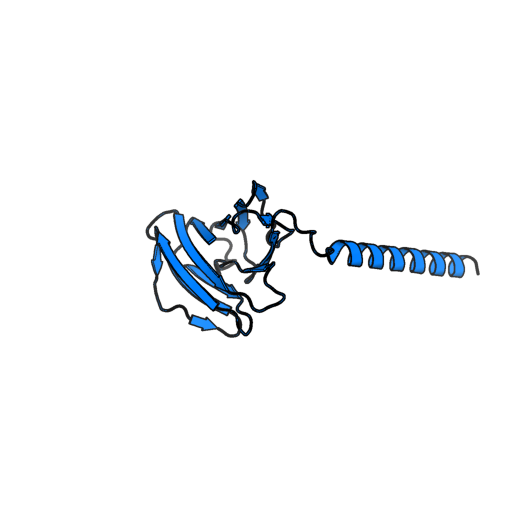-EEEEES-SSEEEEEE--TT-EEEEEEEESEEE-S--EEETTEEEEEEEESSSEEEEEEEEEPPTT-TTEEE--EE----SS-SPPEEEEEEPPSSEEE---SS-PEEETTEEEEEESS--S--EEEEEETTS--PPPHHHHHHHHHHHHHHHHHHHHHHHHT-

Radius of gyration: 20.21 Å; chains: 1; bounding box: 38×57×54 Å

pLDDT: mean 75.63, std 11.47, range [47.94, 88.94]